Protein AF-A0A935F7W9-F1 (afdb_monomer_lite)

Foldseek 3Di:
DDVLVVLLVVLLVLVVPDPPPDPSVVSLVVVCVVVVPADPVSSVSSVVLNLLLLQCVLQCVPDDPSVSSLLSCQLLALDDDPNCCVPPVVCRVVSNPQSVVSCVVVVGPDQLLSSPVVLVVDDPPDDSNVVSSCSSYDPPPPDVVNPPPPPVDDDDDDDDD

Sequence (161 aa):
MSRYYSYLNTAENILQQYRGAEPFAAFIKKFFAGEKKYGSGDRKTISHLCYCYFRTVALFPESELQEQLVRGLFLCSDQPSPIISLVHPEWMEMIQKTPAEKLNFLSVTKSISAIFPFTSECSPDIDPEAFAVSHLSQPDLLSASDLVLKTSSGRSWKKRE

pLDDT: mean 86.71, std 17.64, range [31.53, 98.31]

Radius of gyration: 19.12 Å; chains: 1; bounding box: 44×45×52 Å

Secondary structure (DSSP, 8-state):
--HHHHHHHHHHHHHHH--SSS-HHHHHHHHHHH-TT--HHHHHHHHHHHHHHHHHGGG-TTS-HHHHHHHHHHHH-SS--HHHHHH-GGGGGGTTS-HHHHHHHTT--S-GGGGSTTGGGS-TTS-HHHHHHHTTSPP----TTT-----SS----PPP-

Structure (mmCIF, N/CA/C/O backbone):
data_AF-A0A935F7W9-F1
#
_entry.id   AF-A0A935F7W9-F1
#
loop_
_atom_site.group_PDB
_atom_site.id
_atom_site.type_symbol
_atom_site.label_atom_id
_atom_site.label_alt_id
_atom_site.label_comp_id
_atom_site.label_asym_id
_atom_site.label_entity_id
_atom_site.label_seq_id
_atom_site.pdbx_PDB_ins_code
_atom_site.Cartn_x
_atom_site.Cartn_y
_atom_site.Cartn_z
_atom_site.occupancy
_atom_site.B_iso_or_equiv
_atom_site.auth_seq_id
_atom_site.auth_comp_id
_atom_site.auth_asym_id
_atom_site.auth_atom_id
_atom_site.pdbx_PDB_model_num
ATOM 1 N N . MET A 1 1 ? 0.925 5.043 23.425 1.00 60.03 1 MET A N 1
ATOM 2 C CA . MET A 1 1 ? 1.289 4.528 22.085 1.00 60.03 1 MET A CA 1
ATOM 3 C C . MET A 1 1 ? 0.808 5.547 21.053 1.00 60.03 1 MET A C 1
ATOM 5 O O . MET A 1 1 ? -0.318 6.010 21.190 1.00 60.03 1 MET A O 1
ATOM 9 N N . SER A 1 2 ? 1.654 5.989 20.114 1.00 85.81 2 SER A N 1
ATOM 10 C CA . SER A 1 2 ? 1.267 7.008 19.115 1.00 85.81 2 SER A CA 1
ATOM 11 C C . SER A 1 2 ? 0.084 6.528 18.264 1.00 85.81 2 SER A C 1
ATOM 13 O O . SER A 1 2 ? 0.001 5.339 17.951 1.00 85.81 2 SER A O 1
ATOM 15 N N . ARG A 1 3 ? -0.815 7.434 17.847 1.00 92.12 3 ARG A N 1
ATOM 16 C CA . ARG A 1 3 ? -1.971 7.089 16.992 1.00 92.12 3 ARG A CA 1
ATOM 17 C C . ARG A 1 3 ? -1.561 6.377 15.697 1.00 92.12 3 ARG A C 1
ATOM 19 O O . ARG A 1 3 ? -2.292 5.529 15.206 1.00 92.12 3 ARG A O 1
ATOM 26 N N . TYR A 1 4 ? -0.372 6.682 15.182 1.00 94.81 4 TYR A N 1
ATOM 27 C CA . TYR A 1 4 ? 0.153 6.105 13.946 1.00 94.81 4 TYR A CA 1
ATOM 28 C C . TYR A 1 4 ? 0.527 4.624 14.095 1.00 94.81 4 TYR A C 1
ATOM 30 O O . TYR A 1 4 ? 0.217 3.839 13.204 1.00 94.81 4 TYR A O 1
ATOM 38 N N . TYR A 1 5 ? 1.068 4.214 15.250 1.00 95.56 5 TYR A N 1
ATOM 39 C CA . TYR A 1 5 ? 1.244 2.790 15.566 1.00 95.56 5 TYR A CA 1
ATOM 40 C C . TYR A 1 5 ? -0.105 2.067 15.658 1.00 95.56 5 TYR A C 1
ATOM 42 O O . TYR A 1 5 ? -0.238 0.946 15.186 1.00 95.56 5 TYR A O 1
ATOM 50 N N . SER A 1 6 ? -1.142 2.728 16.188 1.00 95.94 6 SER A N 1
ATOM 51 C CA . SER A 1 6 ? -2.500 2.163 16.202 1.00 95.94 6 SER A CA 1
ATOM 52 C C . SER A 1 6 ? -3.051 1.930 14.788 1.00 95.94 6 SER A C 1
ATOM 54 O O . SER A 1 6 ? -3.715 0.921 14.544 1.00 95.94 6 SER A O 1
ATOM 56 N N . TYR A 1 7 ? -2.748 2.816 13.831 1.00 97.00 7 TYR A N 1
ATOM 57 C CA . TYR A 1 7 ? -3.134 2.617 12.430 1.00 97.00 7 TYR A CA 1
ATOM 58 C C . TYR A 1 7 ? -2.402 1.440 11.784 1.00 97.00 7 TYR A C 1
ATOM 60 O O . TYR A 1 7 ? -3.060 0.657 11.103 1.00 97.00 7 TYR A O 1
ATOM 68 N N . LEU A 1 8 ? -1.094 1.282 12.025 1.00 97.38 8 LEU A N 1
ATOM 69 C CA . LEU A 1 8 ? -0.324 0.128 11.542 1.00 97.38 8 LEU A CA 1
ATOM 70 C C . LEU A 1 8 ? -0.867 -1.183 12.114 1.00 97.38 8 LEU A C 1
ATOM 72 O O . LEU A 1 8 ? -1.234 -2.066 11.346 1.00 97.38 8 LEU A O 1
ATOM 76 N N . ASN A 1 9 ? -1.048 -1.256 13.436 1.00 97.19 9 ASN A N 1
ATOM 77 C CA . ASN A 1 9 ? -1.618 -2.430 14.102 1.00 97.19 9 ASN A CA 1
ATOM 78 C C . ASN A 1 9 ? -3.029 -2.751 13.581 1.00 97.19 9 ASN A C 1
ATOM 80 O O . ASN A 1 9 ? -3.398 -3.910 13.413 1.00 97.19 9 ASN A O 1
ATOM 84 N N . THR A 1 10 ? -3.842 -1.721 13.315 1.00 97.75 10 THR A N 1
ATOM 85 C CA . THR A 1 10 ? -5.184 -1.921 12.752 1.00 97.75 10 THR A CA 1
ATOM 86 C C . THR A 1 10 ? -5.111 -2.436 11.314 1.00 97.75 10 THR A C 1
ATOM 88 O O . THR A 1 10 ? -5.851 -3.355 10.975 1.00 97.75 10 THR A O 1
ATOM 91 N N . ALA A 1 11 ? -4.245 -1.869 10.471 1.00 98.31 11 ALA A N 1
ATOM 92 C CA . ALA A 1 11 ? -4.064 -2.317 9.092 1.00 98.31 11 ALA A CA 1
ATOM 93 C C . ALA A 1 11 ? -3.568 -3.769 9.039 1.00 98.31 11 ALA A C 1
ATOM 95 O O . ALA A 1 11 ? -4.130 -4.582 8.310 1.00 98.31 11 ALA A O 1
ATOM 96 N N . GLU A 1 12 ? -2.590 -4.113 9.874 1.00 98.25 12 GLU A N 1
ATOM 97 C CA . GLU A 1 12 ? -2.092 -5.478 10.030 1.00 98.25 12 GLU A CA 1
ATOM 98 C C . GLU A 1 12 ? -3.219 -6.448 10.415 1.00 98.25 12 GLU A C 1
ATOM 100 O O . GLU A 1 12 ? -3.434 -7.453 9.739 1.00 98.25 12 GLU A O 1
ATOM 105 N N . ASN A 1 13 ? -4.005 -6.107 11.441 1.00 97.94 13 ASN A N 1
ATOM 106 C CA . ASN A 1 13 ? -5.139 -6.914 11.891 1.00 97.94 13 ASN A CA 1
ATOM 107 C C . ASN A 1 13 ? -6.201 -7.102 10.788 1.00 97.94 13 ASN A C 1
ATOM 109 O O . ASN A 1 13 ? -6.716 -8.202 10.595 1.00 97.94 13 ASN A O 1
ATOM 113 N N . ILE A 1 14 ? -6.515 -6.046 10.027 1.00 98.12 14 ILE A N 1
ATOM 114 C CA . ILE A 1 14 ? -7.435 -6.118 8.878 1.00 98.12 14 ILE A CA 1
ATOM 115 C C . ILE A 1 14 ? -6.908 -7.106 7.831 1.00 98.12 14 ILE A C 1
ATOM 117 O O . ILE A 1 14 ? -7.668 -7.949 7.352 1.00 98.12 14 ILE A O 1
ATOM 121 N N . LEU A 1 15 ? -5.621 -7.022 7.483 1.00 98.00 15 LEU A N 1
ATOM 122 C CA . LEU A 1 15 ? -4.997 -7.899 6.490 1.00 98.00 15 LEU A CA 1
ATOM 123 C C . LEU A 1 15 ? -4.939 -9.358 6.964 1.00 98.00 15 LEU A C 1
ATOM 125 O O . LEU A 1 15 ? -5.245 -10.257 6.185 1.00 98.00 15 LEU A O 1
ATOM 129 N N . GLN A 1 16 ? -4.647 -9.604 8.244 1.00 97.12 16 GLN A N 1
ATOM 130 C CA . GLN A 1 16 ? -4.647 -10.950 8.832 1.00 97.12 16 GLN A CA 1
ATOM 131 C C . GLN A 1 16 ? -6.040 -11.598 8.853 1.00 97.12 16 GLN A C 1
ATOM 133 O O . GLN A 1 16 ? -6.147 -12.826 8.774 1.00 97.12 16 GLN A O 1
ATOM 138 N N . GLN A 1 17 ? -7.109 -10.802 8.955 1.00 97.19 17 GLN A N 1
ATOM 139 C CA . GLN A 1 17 ? -8.496 -11.279 8.915 1.00 97.19 17 GLN A CA 1
ATOM 140 C C . GLN A 1 17 ? -9.042 -11.445 7.492 1.00 97.19 17 GLN A C 1
ATOM 142 O O . GLN A 1 17 ? -9.981 -12.215 7.281 1.00 97.19 17 GLN A O 1
ATOM 147 N N . TYR A 1 18 ? -8.485 -10.738 6.509 1.00 97.69 18 TYR A N 1
ATOM 148 C CA . TYR A 1 18 ? -8.962 -10.797 5.134 1.00 97.69 18 TYR A CA 1
ATOM 149 C C . TYR A 1 18 ? -8.626 -12.150 4.487 1.00 97.69 18 TYR A C 1
ATOM 151 O O . TYR A 1 18 ? -7.472 -12.563 4.406 1.00 97.69 18 TYR A O 1
ATOM 159 N N . ARG A 1 19 ? -9.659 -12.860 4.015 1.00 95.25 19 ARG A N 1
ATOM 160 C CA . ARG A 1 19 ? -9.541 -14.194 3.387 1.00 95.25 19 ARG A CA 1
ATOM 161 C C . ARG A 1 19 ? -9.787 -14.200 1.877 1.00 95.25 19 ARG A C 1
ATOM 163 O O . ARG A 1 19 ? -9.781 -15.264 1.274 1.00 95.25 19 ARG A O 1
ATOM 170 N N . GLY A 1 20 ? -10.052 -13.042 1.268 1.00 94.00 20 GLY A N 1
ATOM 171 C CA . GLY A 1 20 ? -10.310 -12.945 -0.175 1.00 94.00 20 GLY A CA 1
ATOM 172 C C . GLY A 1 20 ? -11.669 -13.480 -0.648 1.00 94.00 20 GLY A C 1
ATOM 173 O O . GLY A 1 20 ? -11.873 -13.609 -1.848 1.00 94.00 20 GLY A O 1
ATOM 174 N N . ALA A 1 21 ? -12.609 -13.775 0.259 1.00 95.50 21 ALA A N 1
ATOM 175 C CA . ALA A 1 21 ? -13.947 -14.271 -0.096 1.00 95.50 21 ALA A CA 1
ATOM 176 C C . ALA A 1 21 ? -14.851 -13.206 -0.753 1.00 95.50 21 ALA A C 1
ATOM 178 O O . ALA A 1 21 ? -15.834 -13.533 -1.412 1.00 95.50 21 ALA A O 1
ATOM 179 N N . GLU A 1 22 ? -14.533 -11.928 -0.561 1.00 96.81 22 GLU A N 1
ATOM 180 C CA . GLU A 1 22 ? -15.207 -10.793 -1.187 1.00 96.81 22 GLU A CA 1
ATOM 181 C C . GLU A 1 22 ? -14.176 -9.717 -1.555 1.00 96.81 22 GLU A C 1
ATOM 183 O O . GLU A 1 22 ? -13.075 -9.737 -1.001 1.00 96.81 22 GLU A O 1
ATOM 188 N N . PRO A 1 23 ? -14.501 -8.748 -2.433 1.00 97.25 23 PRO A N 1
ATOM 189 C CA . PRO A 1 23 ? -13.595 -7.644 -2.732 1.00 97.25 23 PRO A CA 1
ATOM 190 C C . PRO A 1 23 ? -13.189 -6.878 -1.468 1.00 97.25 23 PRO A C 1
ATOM 192 O O . PRO A 1 23 ? -14.040 -6.517 -0.650 1.00 97.25 23 PRO A O 1
ATOM 195 N N . PHE A 1 24 ? -11.900 -6.548 -1.342 1.00 97.69 24 PHE A N 1
ATOM 196 C CA . PHE A 1 24 ? -11.355 -5.881 -0.154 1.00 97.69 24 PHE A CA 1
ATOM 197 C C . PHE A 1 24 ? -12.109 -4.596 0.228 1.00 97.69 24 PHE A C 1
ATOM 199 O O . PHE A 1 24 ? -12.350 -4.341 1.405 1.00 97.69 24 PHE A O 1
ATOM 206 N N . ALA A 1 25 ? -12.556 -3.815 -0.761 1.00 96.94 25 ALA A N 1
ATOM 207 C CA . ALA A 1 25 ? -13.345 -2.604 -0.537 1.00 96.94 25 ALA A CA 1
ATOM 208 C C . ALA A 1 25 ? -14.670 -2.871 0.207 1.00 96.94 25 ALA A C 1
ATOM 210 O O . ALA A 1 25 ? -15.080 -2.072 1.053 1.00 96.94 25 ALA A O 1
ATOM 211 N N . ALA A 1 26 ? -15.337 -3.993 -0.084 1.00 97.25 26 ALA A N 1
ATOM 212 C CA . ALA A 1 26 ? -16.557 -4.403 0.608 1.00 97.25 26 ALA A CA 1
ATOM 213 C C . ALA A 1 26 ? -16.241 -4.912 2.022 1.00 97.25 26 ALA A C 1
ATOM 215 O O . ALA A 1 26 ? -16.884 -4.487 2.986 1.00 97.25 26 ALA A O 1
ATOM 216 N N . PHE A 1 27 ? -15.199 -5.737 2.148 1.00 98.31 27 PHE A N 1
ATOM 217 C CA . PHE A 1 27 ? -14.722 -6.266 3.425 1.00 98.31 27 PHE A CA 1
ATOM 218 C C . PHE A 1 27 ? -14.353 -5.153 4.417 1.00 98.31 27 PHE A C 1
ATOM 220 O O . PHE A 1 27 ? -14.898 -5.090 5.520 1.00 98.31 27 PHE A O 1
ATOM 227 N N . ILE A 1 28 ? -13.479 -4.221 4.022 1.00 97.62 28 ILE A N 1
ATOM 228 C CA . ILE A 1 28 ? -12.988 -3.169 4.922 1.00 97.62 28 ILE A CA 1
ATOM 229 C C . ILE A 1 28 ? -14.111 -2.204 5.340 1.00 97.62 28 ILE A C 1
ATOM 231 O O . ILE A 1 28 ? -14.133 -1.703 6.465 1.00 97.62 28 ILE A O 1
ATOM 235 N N . LYS A 1 29 ? -15.109 -1.990 4.470 1.00 96.62 29 LYS A N 1
ATOM 236 C CA . LYS A 1 29 ? -16.312 -1.220 4.809 1.00 96.62 29 LYS A CA 1
ATOM 237 C C . LYS A 1 29 ? -17.118 -1.905 5.915 1.00 96.62 29 LYS A C 1
ATOM 239 O O . LYS A 1 29 ? -17.564 -1.220 6.836 1.00 96.62 29 LYS A O 1
ATOM 244 N N . LYS A 1 30 ? -17.291 -3.231 5.848 1.00 96.94 30 LYS A N 1
ATOM 245 C CA . LYS A 1 30 ? -17.952 -4.013 6.907 1.00 96.94 30 LYS A CA 1
ATOM 246 C C . LYS A 1 30 ? -17.149 -3.981 8.207 1.00 96.94 30 LYS A C 1
ATOM 248 O O . LYS A 1 30 ? -17.739 -3.745 9.258 1.00 96.94 30 LYS A O 1
ATOM 253 N N . PHE A 1 31 ? -15.823 -4.120 8.127 1.00 97.31 31 PHE A N 1
ATOM 254 C CA . PHE A 1 31 ? -14.928 -4.007 9.284 1.00 97.31 31 PHE A CA 1
ATOM 255 C C . PHE A 1 31 ? -15.140 -2.679 10.032 1.00 97.31 31 PHE A C 1
ATOM 257 O O . PHE A 1 31 ? -15.439 -2.670 11.226 1.00 97.31 31 PHE A O 1
ATOM 264 N N . PHE A 1 32 ? -15.098 -1.545 9.324 1.00 97.31 32 PHE A N 1
ATOM 265 C CA . PHE A 1 32 ? -15.312 -0.233 9.946 1.00 97.31 32 PHE A CA 1
ATOM 266 C C .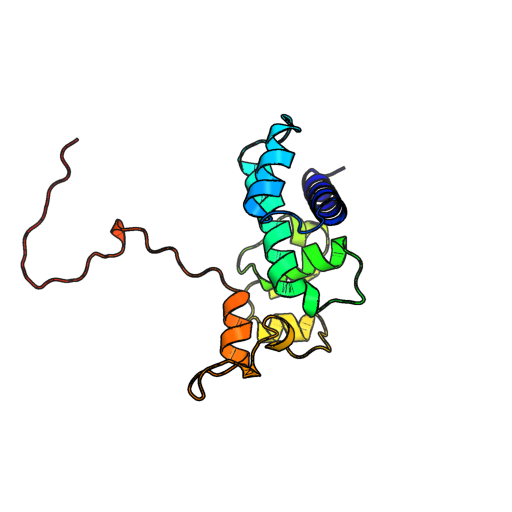 PHE A 1 32 ? -16.750 0.018 10.416 1.00 97.31 32 PHE A C 1
ATOM 268 O O . PHE A 1 32 ? -16.957 0.842 11.303 1.00 97.31 32 PHE A O 1
ATOM 275 N N . ALA A 1 33 ? -17.749 -0.650 9.836 1.00 96.12 33 ALA A N 1
ATOM 276 C CA . ALA A 1 33 ? -19.125 -0.565 10.322 1.00 96.12 33 ALA A CA 1
ATOM 277 C C . ALA A 1 33 ? -19.298 -1.264 11.685 1.00 96.12 33 ALA A C 1
ATOM 279 O O . ALA A 1 33 ? -20.085 -0.794 12.510 1.00 96.12 33 ALA A O 1
ATOM 280 N N . GLY A 1 34 ? -18.549 -2.347 11.926 1.00 94.38 34 GLY A N 1
ATOM 281 C CA . GLY A 1 34 ? -18.485 -3.023 13.226 1.00 94.38 34 GLY A CA 1
ATOM 282 C C . GLY A 1 34 ? -17.717 -2.221 14.283 1.00 94.38 34 GLY A C 1
ATOM 283 O O . GLY A 1 34 ? -18.121 -2.172 15.441 1.00 94.38 34 GLY A O 1
ATOM 284 N N . GLU A 1 35 ? -16.657 -1.522 13.877 1.00 93.06 35 GLU A N 1
ATOM 285 C CA . GLU A 1 35 ? -15.767 -0.770 14.768 1.00 93.06 35 GLU A CA 1
ATOM 286 C C . GLU A 1 35 ? -16.022 0.747 14.718 1.00 93.06 35 GLU A C 1
ATOM 288 O O . GLU A 1 35 ? -15.332 1.508 14.033 1.00 93.06 35 GLU A O 1
ATOM 293 N N . LYS A 1 36 ? -16.993 1.227 15.505 1.00 91.38 36 LYS A N 1
ATOM 294 C CA . LYS A 1 36 ? -17.444 2.639 15.495 1.00 91.38 36 LYS A CA 1
ATOM 295 C C . LYS A 1 36 ? -16.426 3.669 16.016 1.00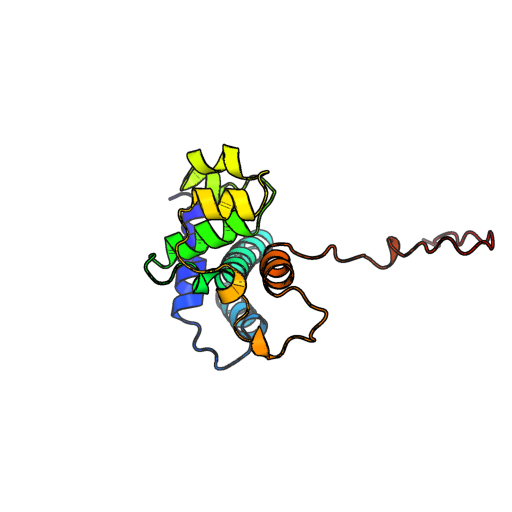 91.38 36 LYS A C 1
ATOM 297 O O . LYS A 1 36 ? -16.717 4.861 16.003 1.00 91.38 36 LYS A O 1
ATOM 302 N N . LYS A 1 37 ? -15.248 3.235 16.473 1.00 93.94 37 LYS A N 1
ATOM 303 C CA . LYS A 1 37 ? -14.196 4.105 17.031 1.00 93.94 37 LYS A CA 1
ATOM 304 C C . LYS A 1 37 ? -13.392 4.876 15.979 1.00 93.94 37 LYS A C 1
ATOM 306 O O . LYS A 1 37 ? -12.719 5.837 16.331 1.00 93.94 37 LYS A O 1
ATOM 311 N N . TYR A 1 38 ? -13.440 4.461 14.711 1.00 95.12 38 TYR A N 1
ATOM 312 C CA . TYR A 1 38 ? -12.618 5.046 13.650 1.00 95.12 38 TYR A CA 1
ATOM 313 C C . TYR A 1 38 ? -13.323 6.215 12.947 1.00 95.12 38 TYR A C 1
ATOM 315 O O . TYR A 1 38 ? -14.372 6.051 12.313 1.00 95.12 38 TYR A O 1
ATOM 323 N N . GLY A 1 39 ? -12.706 7.397 12.994 1.00 95.19 39 GLY A N 1
ATOM 324 C CA . GLY A 1 39 ? -13.150 8.584 12.265 1.00 95.19 39 GLY A CA 1
ATOM 325 C C . GLY A 1 39 ? -12.971 8.460 10.745 1.00 95.19 39 GLY A C 1
ATOM 326 O O . GLY A 1 39 ? -12.420 7.492 10.223 1.00 95.19 39 GLY A O 1
ATOM 327 N N . SER A 1 40 ? -13.443 9.445 9.975 1.00 95.00 40 SER A N 1
ATOM 328 C CA . SER A 1 40 ? -13.228 9.481 8.513 1.00 95.00 40 SER A CA 1
ATOM 329 C C . SER A 1 40 ? -11.738 9.502 8.137 1.00 95.00 40 SER A C 1
ATOM 331 O O . SER A 1 40 ? -11.324 8.748 7.258 1.00 95.00 40 SER A O 1
ATOM 333 N N . GLY A 1 41 ? -10.933 10.312 8.832 1.00 95.38 41 GLY A N 1
ATOM 334 C CA . GLY A 1 41 ? -9.484 10.406 8.619 1.00 95.38 41 GLY A CA 1
ATOM 335 C C . GLY A 1 41 ? -8.736 9.113 8.951 1.00 95.38 41 GLY A C 1
ATOM 336 O O . GLY A 1 41 ? -7.882 8.683 8.173 1.00 95.38 41 GLY A O 1
ATOM 337 N N . ASP A 1 42 ? -9.112 8.450 10.050 1.00 96.19 42 ASP A N 1
ATOM 338 C CA . ASP A 1 42 ? -8.531 7.162 10.449 1.00 96.19 42 ASP A CA 1
ATOM 339 C C . ASP A 1 42 ? -8.803 6.109 9.378 1.00 96.19 42 ASP A C 1
ATOM 341 O O . ASP A 1 42 ? -7.883 5.472 8.872 1.00 96.19 42 ASP A O 1
ATOM 345 N N . ARG A 1 43 ? -10.072 5.990 8.963 1.00 96.94 43 ARG A N 1
ATOM 346 C CA . ARG A 1 43 ? -10.499 5.042 7.928 1.00 96.94 43 ARG A CA 1
ATOM 347 C C . ARG A 1 43 ? -9.765 5.273 6.615 1.00 96.94 43 ARG A C 1
ATOM 349 O O . ARG A 1 43 ? -9.328 4.303 6.000 1.00 96.94 43 ARG A O 1
ATOM 356 N N . LYS A 1 44 ? -9.586 6.535 6.204 1.00 95.56 44 LYS A N 1
ATOM 357 C CA . LYS A 1 44 ? -8.824 6.885 4.996 1.00 95.56 44 LYS A CA 1
ATOM 358 C C . LYS A 1 44 ? -7.366 6.435 5.113 1.00 95.56 44 LYS A C 1
ATOM 360 O O . LYS A 1 44 ? -6.874 5.770 4.209 1.00 95.56 44 LYS A O 1
ATOM 365 N N . THR A 1 45 ? -6.711 6.746 6.229 1.00 96.12 45 THR A N 1
ATOM 366 C CA . THR A 1 45 ? -5.298 6.400 6.469 1.00 96.12 45 THR A CA 1
ATOM 367 C C . THR A 1 45 ? -5.083 4.887 6.516 1.00 96.12 45 THR A C 1
ATOM 369 O O . THR A 1 45 ? -4.217 4.365 5.821 1.00 96.12 45 THR A O 1
ATOM 372 N N . ILE A 1 46 ? -5.910 4.170 7.280 1.00 97.88 46 ILE A N 1
ATOM 373 C CA . ILE A 1 46 ? -5.829 2.710 7.426 1.00 97.88 46 ILE A CA 1
ATOM 374 C C . ILE A 1 46 ? -6.111 2.012 6.090 1.00 97.88 46 ILE A C 1
ATOM 376 O O . ILE A 1 46 ? -5.389 1.094 5.707 1.00 97.88 46 ILE A O 1
ATOM 380 N N . SER A 1 47 ? -7.128 2.464 5.347 1.00 97.31 47 SER A N 1
ATOM 381 C CA . SER A 1 47 ? -7.417 1.911 4.017 1.00 97.31 47 SER A CA 1
ATOM 382 C C . SER A 1 47 ? -6.252 2.144 3.061 1.00 97.31 47 SER A C 1
ATOM 384 O O . SER A 1 47 ? -5.873 1.235 2.329 1.00 97.31 47 SER A O 1
ATOM 386 N N . HIS A 1 48 ? -5.672 3.348 3.075 1.00 96.19 48 HIS A N 1
ATOM 387 C CA . HIS A 1 48 ? -4.535 3.694 2.228 1.00 96.19 48 HIS A CA 1
ATOM 388 C C . HIS A 1 48 ? -3.333 2.779 2.494 1.00 96.19 48 HIS A C 1
ATOM 390 O O . HIS A 1 48 ? -2.821 2.199 1.543 1.00 96.19 48 HIS A O 1
ATOM 396 N N . LEU A 1 49 ? -2.978 2.543 3.765 1.00 97.50 49 LEU A N 1
ATOM 397 C CA . LEU A 1 49 ? -1.952 1.564 4.152 1.00 97.50 49 LEU A CA 1
ATOM 398 C C . LEU A 1 49 ? -2.200 0.185 3.522 1.00 97.50 49 LEU A C 1
ATOM 400 O O . LEU A 1 49 ? -1.315 -0.370 2.874 1.00 97.50 49 LEU A O 1
ATOM 404 N N . CYS A 1 50 ? -3.421 -0.343 3.654 1.00 98.06 50 CYS A N 1
ATOM 405 C CA . CYS A 1 50 ? -3.771 -1.656 3.105 1.00 98.06 50 CYS A CA 1
ATOM 406 C C . CYS A 1 50 ? -3.655 -1.692 1.572 1.00 98.06 50 CYS A C 1
ATOM 408 O O . CYS A 1 50 ? -3.161 -2.659 0.999 1.00 98.06 50 CYS A O 1
ATOM 410 N N . TYR A 1 51 ? -4.081 -0.632 0.883 1.00 96.50 51 TYR A N 1
ATOM 411 C CA . TYR A 1 51 ? -3.978 -0.560 -0.575 1.00 96.50 51 TYR A CA 1
ATOM 412 C C . TYR A 1 51 ? -2.540 -0.371 -1.073 1.00 96.50 51 TYR A C 1
ATOM 414 O O . TYR A 1 51 ? -2.210 -0.854 -2.155 1.00 96.50 51 TYR A O 1
ATOM 422 N N . CYS A 1 52 ? -1.683 0.326 -0.328 1.00 96.19 52 CYS A N 1
ATOM 423 C CA . CYS A 1 52 ? -0.252 0.402 -0.624 1.00 96.19 52 CYS A CA 1
ATOM 424 C C . CYS A 1 52 ? 0.424 -0.961 -0.441 1.00 96.19 52 CYS A C 1
ATOM 426 O O . CYS A 1 52 ? 1.230 -1.369 -1.277 1.00 96.19 52 CYS A O 1
ATOM 428 N N . TYR A 1 53 ? 0.030 -1.700 0.598 1.00 97.12 53 TYR A N 1
ATOM 429 C CA . TYR A 1 53 ? 0.460 -3.078 0.809 1.00 97.12 53 TYR A CA 1
ATOM 430 C C . TYR A 1 53 ? 0.107 -3.977 -0.382 1.00 97.12 53 TYR A C 1
ATOM 432 O O . TYR A 1 53 ? 0.999 -4.586 -0.963 1.00 97.12 53 TYR A O 1
ATOM 440 N N . PHE A 1 54 ? -1.155 -4.002 -0.827 1.00 95.44 54 PHE A N 1
ATOM 441 C CA . PHE A 1 54 ? -1.555 -4.873 -1.943 1.00 95.44 54 PHE A CA 1
ATOM 442 C C . PHE A 1 54 ? -0.799 -4.594 -3.247 1.00 95.44 54 PHE A C 1
ATOM 444 O O . PHE A 1 54 ? -0.578 -5.516 -4.024 1.00 95.44 54 PHE A O 1
ATOM 451 N N . ARG A 1 55 ? -0.377 -3.346 -3.481 1.00 94.06 55 ARG A N 1
ATOM 452 C CA . ARG A 1 55 ? 0.421 -2.974 -4.660 1.00 94.06 55 ARG A CA 1
ATOM 453 C C . ARG A 1 55 ? 1.854 -3.488 -4.620 1.00 94.06 55 ARG A C 1
ATOM 455 O O . ARG A 1 55 ? 2.473 -3.612 -5.664 1.00 94.06 55 ARG A O 1
ATOM 462 N N . THR A 1 56 ? 2.410 -3.710 -3.434 1.00 95.69 56 THR A N 1
ATOM 463 C CA . THR A 1 56 ? 3.865 -3.855 -3.263 1.00 95.69 56 THR A CA 1
ATOM 464 C C . THR A 1 56 ? 4.278 -5.120 -2.525 1.00 95.69 56 THR A C 1
ATOM 466 O O . THR A 1 56 ? 5.458 -5.455 -2.537 1.00 95.69 56 THR A O 1
ATOM 469 N N . VAL A 1 57 ? 3.337 -5.863 -1.935 1.00 94.25 57 VAL A N 1
ATOM 470 C CA . VAL A 1 57 ? 3.612 -7.070 -1.137 1.00 94.25 57 VAL A CA 1
ATOM 471 C C . VAL A 1 57 ? 4.482 -8.092 -1.877 1.00 94.25 57 VAL A C 1
ATOM 473 O O . VAL A 1 57 ? 5.364 -8.695 -1.271 1.00 94.25 57 VAL A O 1
ATOM 476 N N . ALA A 1 58 ? 4.311 -8.232 -3.195 1.00 94.88 58 ALA A N 1
ATOM 477 C CA . ALA A 1 58 ? 5.095 -9.154 -4.019 1.00 94.88 58 ALA A CA 1
ATOM 478 C C . ALA A 1 58 ? 6.607 -8.841 -4.038 1.00 94.88 58 ALA A C 1
ATOM 480 O O . ALA A 1 58 ? 7.415 -9.728 -4.318 1.00 94.88 58 ALA A O 1
ATOM 481 N N . LEU A 1 59 ? 7.001 -7.603 -3.722 1.00 94.88 59 LEU A N 1
ATOM 482 C CA . LEU A 1 59 ? 8.400 -7.178 -3.655 1.00 94.88 59 LEU A CA 1
ATOM 483 C C . LEU A 1 59 ? 9.085 -7.542 -2.333 1.00 94.88 59 LEU A C 1
ATOM 485 O O . LEU A 1 59 ? 10.313 -7.575 -2.281 1.00 94.88 59 LEU A O 1
ATOM 489 N N . PHE A 1 60 ? 8.315 -7.818 -1.277 1.00 94.75 60 PHE A N 1
ATOM 490 C CA . PHE A 1 60 ? 8.827 -7.939 0.092 1.00 94.75 60 PHE A CA 1
ATOM 491 C C . PHE A 1 60 ? 8.415 -9.244 0.796 1.00 94.75 60 PHE A C 1
ATOM 493 O O . PHE A 1 60 ? 8.018 -9.187 1.959 1.00 94.75 60 PHE A O 1
ATOM 500 N N . PRO A 1 61 ? 8.499 -10.428 0.155 1.00 91.06 61 PRO A N 1
ATOM 501 C CA . PRO A 1 61 ? 7.960 -11.670 0.723 1.00 91.06 61 PRO A CA 1
ATOM 502 C C . PRO A 1 61 ? 8.602 -12.080 2.058 1.00 91.06 61 PRO A C 1
ATOM 504 O O . PRO A 1 61 ? 7.946 -12.720 2.870 1.00 91.06 61 PRO A O 1
ATOM 507 N N . GLU A 1 62 ? 9.854 -11.682 2.295 1.00 92.19 62 GLU A N 1
ATOM 508 C CA . GLU A 1 62 ? 10.630 -12.041 3.493 1.00 92.19 62 GLU A CA 1
ATOM 509 C C . GLU A 1 62 ? 10.434 -11.066 4.669 1.00 92.19 62 GLU A C 1
ATOM 511 O O . GLU A 1 62 ? 10.940 -11.297 5.764 1.00 92.19 62 GLU A O 1
ATOM 516 N N . SER A 1 63 ? 9.757 -9.936 4.448 1.00 93.88 63 SER A N 1
ATOM 517 C CA . SER A 1 63 ? 9.562 -8.909 5.475 1.00 93.88 63 SER A CA 1
ATOM 518 C C . SER A 1 63 ? 8.329 -9.193 6.330 1.00 93.88 63 SER A C 1
ATOM 520 O O . SER A 1 63 ? 7.330 -9.722 5.847 1.00 93.88 63 SER A O 1
ATOM 522 N N . GLU A 1 64 ? 8.361 -8.774 7.595 1.00 96.12 64 GLU A N 1
ATOM 523 C CA . GLU A 1 64 ? 7.181 -8.820 8.460 1.00 96.12 64 GLU A CA 1
ATOM 524 C C . GLU A 1 64 ? 6.057 -7.919 7.927 1.00 96.12 64 GLU A C 1
ATOM 526 O O . GLU A 1 64 ? 6.299 -6.922 7.246 1.00 96.12 64 GLU A O 1
ATOM 531 N N . LEU A 1 65 ? 4.805 -8.238 8.264 1.00 96.62 65 LEU A N 1
ATOM 532 C CA . LEU A 1 65 ? 3.634 -7.570 7.689 1.00 96.62 65 LEU A CA 1
ATOM 533 C C . LEU A 1 65 ? 3.614 -6.052 7.950 1.00 96.62 65 LEU A C 1
ATOM 535 O O . LEU A 1 65 ? 3.242 -5.277 7.066 1.00 96.62 65 LEU A O 1
ATOM 539 N N . GLN A 1 66 ? 4.051 -5.606 9.132 1.00 96.31 66 GLN A N 1
ATOM 540 C CA . GLN A 1 66 ? 4.175 -4.173 9.428 1.00 96.31 66 GLN A CA 1
ATOM 541 C C . GLN A 1 66 ? 5.242 -3.489 8.570 1.00 96.31 66 GLN A C 1
ATOM 543 O O . GLN A 1 66 ? 5.005 -2.399 8.051 1.00 96.31 66 GLN A O 1
ATOM 548 N N . GLU A 1 67 ? 6.383 -4.142 8.361 1.00 96.94 67 GLU A N 1
ATOM 549 C CA . GLU A 1 67 ? 7.450 -3.634 7.499 1.00 96.94 67 GLU A CA 1
ATOM 550 C C . GLU A 1 67 ? 6.978 -3.548 6.038 1.00 96.94 67 GLU A C 1
ATOM 552 O O . GLU A 1 67 ? 7.189 -2.537 5.366 1.00 96.94 67 GLU A O 1
ATOM 557 N N . GLN A 1 68 ? 6.240 -4.555 5.557 1.00 97.31 68 GLN A N 1
ATOM 558 C CA . GLN A 1 68 ? 5.616 -4.544 4.227 1.00 97.31 68 GLN A CA 1
ATOM 559 C C . GLN A 1 68 ? 4.641 -3.363 4.062 1.00 97.31 68 GLN A C 1
ATOM 561 O O . GLN A 1 68 ? 4.632 -2.710 3.016 1.00 97.31 68 GLN A O 1
ATOM 566 N N . LEU A 1 69 ? 3.843 -3.051 5.091 1.00 97.81 69 LEU A N 1
ATOM 567 C CA . LEU A 1 69 ? 2.933 -1.899 5.097 1.00 97.81 69 LEU A CA 1
ATOM 568 C C . LEU A 1 69 ? 3.689 -0.569 4.961 1.00 97.81 69 LEU A C 1
ATOM 570 O O . LEU A 1 69 ? 3.299 0.280 4.153 1.00 97.81 69 LEU A O 1
ATOM 574 N N . VAL A 1 70 ? 4.761 -0.378 5.735 1.00 97.38 70 VAL A N 1
ATOM 575 C CA . VAL A 1 70 ? 5.533 0.876 5.733 1.00 97.38 70 VAL A CA 1
ATOM 576 C C . VAL A 1 70 ? 6.326 1.035 4.433 1.00 97.38 70 VAL A C 1
ATOM 578 O O . VAL A 1 70 ? 6.304 2.117 3.841 1.00 97.38 70 VAL A O 1
ATOM 581 N N . ARG A 1 71 ? 6.935 -0.041 3.917 1.00 97.12 71 ARG A N 1
ATOM 582 C CA . ARG A 1 71 ? 7.601 -0.051 2.601 1.00 97.12 71 ARG A CA 1
ATOM 583 C C . ARG A 1 71 ? 6.637 0.259 1.466 1.00 97.12 71 ARG A C 1
ATOM 585 O O . ARG A 1 71 ? 6.946 1.084 0.608 1.00 97.12 71 ARG A O 1
ATOM 592 N N . GLY A 1 72 ? 5.450 -0.346 1.489 1.00 96.31 72 GLY A N 1
ATOM 593 C CA . GLY A 1 72 ? 4.410 -0.059 0.509 1.00 96.31 72 GLY A CA 1
ATOM 594 C C . GLY A 1 72 ? 3.980 1.403 0.538 1.00 96.31 72 GLY A C 1
ATOM 595 O O . GLY A 1 72 ? 3.873 2.030 -0.515 1.00 96.31 72 GLY A O 1
ATOM 596 N N . LEU A 1 73 ? 3.781 1.971 1.732 1.00 96.56 73 LEU A N 1
ATOM 597 C CA . LEU A 1 73 ? 3.452 3.389 1.893 1.00 96.56 73 LEU A CA 1
ATOM 598 C C . LEU A 1 73 ? 4.560 4.299 1.347 1.00 96.56 73 LEU A C 1
ATOM 600 O O . LEU A 1 73 ? 4.265 5.270 0.660 1.00 96.56 73 LEU A O 1
ATOM 604 N N . PHE A 1 74 ? 5.824 3.982 1.625 1.00 96.69 74 PHE A N 1
ATOM 605 C CA . PHE A 1 74 ? 6.974 4.748 1.145 1.00 96.69 74 PHE A CA 1
ATOM 606 C C . PHE A 1 74 ? 7.117 4.722 -0.385 1.00 96.69 74 PHE A C 1
ATOM 608 O O . PHE A 1 74 ? 7.354 5.763 -1.006 1.00 96.69 74 PHE A O 1
ATOM 615 N N . LEU A 1 75 ? 6.920 3.555 -1.005 1.00 95.44 75 LEU A N 1
ATOM 616 C CA . LEU A 1 75 ? 6.947 3.423 -2.463 1.00 95.44 75 LEU A CA 1
ATOM 617 C C . LEU A 1 75 ? 5.775 4.139 -3.140 1.00 95.44 75 LEU A C 1
ATOM 619 O O . LEU A 1 75 ? 5.961 4.707 -4.213 1.00 95.44 75 LEU A O 1
ATOM 623 N N . CYS A 1 76 ? 4.596 4.139 -2.512 1.00 93.94 76 CYS A N 1
ATOM 624 C CA . CYS A 1 76 ? 3.379 4.715 -3.089 1.00 93.94 76 CYS A CA 1
ATOM 625 C C . CYS A 1 76 ? 3.138 6.197 -2.746 1.00 93.94 76 CYS A C 1
ATOM 627 O O . CYS A 1 76 ? 2.121 6.752 -3.161 1.00 93.94 76 CYS A O 1
ATOM 629 N N . SER A 1 77 ? 4.008 6.828 -1.949 1.00 90.75 77 SER A N 1
ATOM 630 C CA . SER A 1 77 ? 3.843 8.213 -1.488 1.00 90.75 77 SER A CA 1
ATOM 631 C C . SER A 1 77 ? 5.002 9.087 -1.941 1.00 90.75 77 SER A C 1
ATOM 633 O O . SER A 1 77 ? 6.164 8.777 -1.690 1.00 90.75 77 SER A O 1
ATOM 635 N N . ASP A 1 78 ? 4.687 10.217 -2.556 1.00 88.75 78 ASP A N 1
ATOM 636 C CA . ASP A 1 78 ? 5.598 11.324 -2.863 1.00 88.75 78 ASP A CA 1
ATOM 637 C C . ASP A 1 78 ? 5.563 12.425 -1.784 1.00 88.75 78 ASP A C 1
ATOM 639 O O . ASP A 1 78 ? 6.376 13.350 -1.800 1.00 88.75 78 ASP A O 1
ATOM 643 N N . GLN A 1 79 ? 4.638 12.312 -0.823 1.00 87.94 79 GLN A N 1
ATOM 644 C CA . GLN A 1 79 ? 4.471 13.255 0.277 1.00 87.94 79 GLN A CA 1
ATOM 645 C C . GLN A 1 79 ? 5.009 12.708 1.609 1.00 87.94 79 GLN A C 1
ATOM 647 O O . GLN A 1 79 ? 4.921 11.501 1.874 1.00 87.94 79 GLN A O 1
ATOM 652 N N . PRO A 1 80 ? 5.519 13.593 2.489 1.00 88.69 80 PRO A N 1
ATOM 653 C CA . PRO A 1 80 ? 5.862 13.263 3.868 1.00 88.69 80 PRO A CA 1
ATOM 654 C C . PRO A 1 80 ? 4.709 12.571 4.603 1.00 88.69 80 PRO A C 1
ATOM 656 O O . PRO A 1 80 ? 3.603 13.105 4.696 1.00 88.69 80 PRO A O 1
ATOM 659 N N . SER A 1 81 ? 4.976 11.399 5.182 1.00 92.06 81 SER A N 1
ATOM 660 C CA . SER A 1 81 ? 4.003 10.672 5.998 1.00 92.06 81 SER A CA 1
ATOM 661 C C . SER A 1 81 ? 4.438 10.651 7.462 1.00 92.06 81 SER A C 1
ATOM 663 O O . SER A 1 81 ? 5.556 10.221 7.756 1.00 92.06 81 SER A O 1
ATOM 665 N N . PRO A 1 82 ? 3.555 11.012 8.413 1.00 94.19 82 PRO A N 1
ATOM 666 C CA . PRO A 1 82 ? 3.852 10.874 9.835 1.00 94.19 82 PRO A CA 1
ATOM 667 C C . PRO A 1 82 ? 4.143 9.434 10.274 1.00 94.19 82 PRO A C 1
ATOM 669 O O . PRO A 1 82 ? 4.798 9.234 11.289 1.00 94.19 82 PRO A O 1
ATOM 672 N N . ILE A 1 83 ? 3.644 8.435 9.535 1.00 95.69 83 ILE A N 1
ATOM 673 C CA . ILE A 1 83 ? 3.924 7.019 9.804 1.00 95.69 83 ILE A CA 1
ATOM 674 C C . ILE A 1 83 ? 5.374 6.703 9.430 1.00 95.69 83 ILE A C 1
ATOM 676 O O . ILE A 1 83 ? 6.089 6.123 10.238 1.00 95.69 83 ILE A O 1
ATOM 680 N N . ILE A 1 84 ? 5.828 7.146 8.251 1.00 95.62 84 ILE A N 1
ATOM 681 C CA . ILE A 1 84 ? 7.215 6.946 7.803 1.00 95.62 84 ILE A CA 1
ATOM 682 C C . ILE A 1 84 ? 8.169 7.666 8.753 1.00 95.62 84 ILE A C 1
ATOM 684 O O . ILE A 1 84 ? 9.063 7.036 9.295 1.00 95.62 84 ILE A O 1
ATOM 688 N N . SER A 1 85 ? 7.911 8.941 9.064 1.00 95.06 85 SER A N 1
ATOM 689 C CA . SER A 1 85 ? 8.744 9.712 9.999 1.00 95.06 85 SER A CA 1
ATOM 690 C C . SER A 1 85 ? 8.842 9.089 11.396 1.00 95.06 85 SER A C 1
ATOM 692 O O . SER A 1 85 ? 9.788 9.391 12.120 1.00 95.06 85 SER A O 1
ATOM 694 N N . LEU A 1 86 ? 7.848 8.297 11.805 1.00 94.88 86 LEU A N 1
ATOM 695 C CA . LEU A 1 86 ? 7.818 7.657 13.115 1.00 94.88 86 LEU A CA 1
ATOM 696 C C . LEU A 1 86 ? 8.590 6.335 13.141 1.00 94.88 86 LEU A C 1
ATOM 698 O O . LEU A 1 86 ? 9.206 6.036 14.160 1.00 94.88 86 LEU A O 1
ATOM 702 N N . VAL A 1 87 ? 8.501 5.541 12.070 1.00 95.62 87 VAL A N 1
ATOM 703 C CA . VAL A 1 87 ? 9.092 4.193 12.000 1.00 95.62 87 VAL A CA 1
ATOM 704 C C . VAL A 1 87 ? 10.493 4.231 11.386 1.00 95.62 87 VAL A C 1
ATOM 706 O O . VAL A 1 87 ? 11.410 3.634 11.935 1.00 95.62 87 VAL A O 1
ATOM 709 N N . HIS A 1 88 ? 10.658 4.987 10.300 1.00 95.69 88 HIS A N 1
ATOM 710 C CA . HIS A 1 88 ? 11.893 5.144 9.532 1.00 95.69 88 HIS A CA 1
ATOM 711 C C . HIS A 1 88 ? 12.148 6.624 9.204 1.00 95.69 88 HIS A C 1
ATOM 713 O O . HIS A 1 88 ? 11.943 7.064 8.064 1.00 95.69 88 HIS A O 1
ATOM 719 N N . PRO A 1 89 ? 12.546 7.445 10.194 1.00 95.00 89 PRO A N 1
ATOM 720 C CA . PRO A 1 89 ? 12.833 8.862 9.970 1.00 95.00 89 PRO A CA 1
ATOM 721 C C . PRO A 1 89 ? 13.891 9.095 8.880 1.00 95.00 89 PRO A C 1
ATOM 723 O O . PRO A 1 89 ? 13.826 10.095 8.169 1.00 95.00 89 PRO A O 1
ATOM 726 N N . GLU A 1 90 ? 14.817 8.158 8.695 1.00 94.62 90 GLU A N 1
ATOM 727 C CA . GLU A 1 90 ? 15.865 8.196 7.676 1.00 94.62 90 GLU A CA 1
ATOM 728 C C . GLU A 1 90 ? 15.331 8.063 6.240 1.00 94.62 90 GLU A C 1
ATOM 730 O O . GLU A 1 90 ? 15.991 8.486 5.295 1.00 94.62 90 GLU A O 1
ATOM 735 N N . TRP A 1 91 ? 14.108 7.555 6.044 1.00 95.75 91 TRP A N 1
ATOM 736 C CA . TRP A 1 91 ? 13.508 7.441 4.705 1.00 95.75 91 TRP A CA 1
ATOM 737 C C . TRP A 1 91 ? 12.947 8.771 4.204 1.00 95.75 91 TRP A C 1
ATOM 739 O O . TRP A 1 91 ? 12.669 8.914 3.012 1.00 95.75 91 TRP A O 1
ATOM 749 N N . MET A 1 92 ? 12.785 9.760 5.088 1.00 93.75 92 MET A N 1
ATOM 750 C CA . MET A 1 92 ? 12.175 11.051 4.760 1.00 93.75 92 MET A CA 1
ATOM 751 C C . MET A 1 92 ? 12.939 11.802 3.662 1.00 93.75 92 MET A C 1
ATOM 753 O O . MET A 1 92 ? 12.315 12.453 2.825 1.00 93.75 92 MET A O 1
ATOM 757 N N . GLU A 1 93 ? 14.264 11.654 3.606 1.00 93.12 93 GLU A N 1
ATOM 758 C CA . GLU A 1 93 ? 15.120 12.261 2.574 1.00 93.12 93 GLU A CA 1
ATOM 759 C C . GLU A 1 93 ? 14.913 11.640 1.183 1.00 93.12 93 GLU A C 1
ATOM 761 O O . GLU A 1 93 ? 15.188 12.265 0.157 1.00 93.12 93 GLU A O 1
ATOM 766 N N . MET A 1 94 ? 14.372 10.421 1.141 1.00 94.31 94 MET A N 1
ATOM 767 C CA . MET A 1 94 ? 14.148 9.655 -0.082 1.00 94.31 94 MET A CA 1
ATOM 768 C C . MET A 1 94 ? 12.694 9.722 -0.576 1.00 94.31 94 MET A C 1
ATOM 770 O O . MET A 1 94 ? 12.379 9.179 -1.633 1.00 94.31 94 MET A O 1
ATOM 774 N N . ILE A 1 95 ? 11.789 10.405 0.138 1.00 91.88 95 ILE A N 1
ATOM 775 C CA . ILE A 1 95 ? 10.352 10.442 -0.200 1.00 91.88 95 ILE A CA 1
ATOM 776 C C . ILE A 1 95 ? 10.081 11.065 -1.574 1.00 91.88 95 ILE A C 1
ATOM 778 O O . ILE A 1 95 ? 9.236 10.561 -2.310 1.00 91.88 95 ILE A O 1
ATOM 782 N N . GLN A 1 96 ? 10.802 12.125 -1.938 1.00 92.31 96 GLN A N 1
ATOM 783 C CA . GLN A 1 96 ? 10.609 12.823 -3.217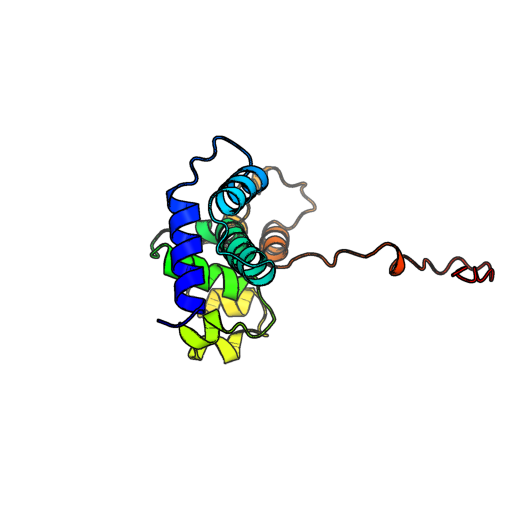 1.00 92.31 96 GLN A CA 1
ATOM 784 C C . GLN A 1 96 ? 11.419 12.218 -4.372 1.00 92.31 96 GLN A C 1
ATOM 786 O O . GLN A 1 96 ? 11.410 12.744 -5.484 1.00 92.31 96 GLN A O 1
ATOM 791 N N . LYS A 1 97 ? 12.148 11.129 -4.113 1.00 94.06 97 LYS A N 1
ATOM 792 C CA . LYS A 1 97 ? 12.933 10.431 -5.129 1.00 94.06 97 LYS A CA 1
ATOM 793 C C . LYS A 1 97 ? 12.044 9.590 -6.033 1.00 94.06 97 LYS A C 1
ATOM 795 O O . LYS A 1 97 ? 10.908 9.249 -5.695 1.00 94.06 97 LYS A O 1
ATOM 800 N N . THR A 1 98 ? 12.579 9.250 -7.197 1.00 91.81 98 THR A N 1
ATOM 801 C CA . THR A 1 98 ? 11.888 8.406 -8.170 1.00 91.81 98 THR A CA 1
ATOM 802 C C . THR A 1 98 ? 11.632 7.004 -7.599 1.00 91.81 98 THR A C 1
ATOM 804 O O . THR A 1 98 ? 12.380 6.542 -6.731 1.00 91.81 98 THR A O 1
ATOM 807 N N . PRO A 1 99 ? 10.615 6.273 -8.092 1.00 90.88 99 PRO A N 1
ATOM 808 C CA . PRO A 1 99 ? 10.366 4.901 -7.653 1.00 90.88 99 PRO A CA 1
ATOM 809 C C . PRO A 1 99 ? 11.592 3.988 -7.791 1.00 90.88 99 PRO A C 1
ATOM 811 O O . PRO A 1 99 ? 11.860 3.194 -6.895 1.00 90.88 99 PRO A O 1
ATOM 814 N N . ALA A 1 100 ? 12.382 4.148 -8.858 1.00 90.31 100 ALA A N 1
ATOM 815 C CA . ALA A 1 100 ? 13.612 3.385 -9.066 1.00 90.31 100 ALA A CA 1
ATOM 816 C C . ALA A 1 100 ? 14.658 3.646 -7.966 1.00 90.31 100 ALA A C 1
ATOM 818 O O . ALA A 1 100 ? 15.216 2.706 -7.402 1.00 90.31 100 ALA A O 1
ATOM 819 N N . GLU A 1 101 ? 14.888 4.911 -7.600 1.00 93.94 101 GLU A N 1
ATOM 820 C CA . GLU A 1 101 ? 15.796 5.270 -6.502 1.00 93.94 101 GLU A CA 1
ATOM 821 C C . GLU A 1 101 ? 15.314 4.708 -5.158 1.00 93.94 101 GLU A C 1
ATOM 823 O O . GLU A 1 101 ? 16.121 4.202 -4.379 1.00 93.94 101 GLU A O 1
ATOM 828 N N . LYS A 1 102 ? 14.001 4.743 -4.897 1.00 94.88 102 LYS A N 1
ATOM 829 C CA . LYS A 1 102 ? 13.413 4.171 -3.677 1.00 94.88 102 LYS A CA 1
ATOM 830 C C . LYS A 1 102 ? 13.559 2.651 -3.612 1.00 94.88 102 LYS A C 1
ATOM 832 O O . LYS A 1 102 ? 13.863 2.116 -2.549 1.00 94.88 102 LYS A O 1
ATOM 837 N N . LEU A 1 103 ? 13.360 1.951 -4.729 1.00 92.88 103 LEU A N 1
ATOM 838 C CA . LEU A 1 103 ? 13.534 0.496 -4.811 1.00 92.88 103 LEU A CA 1
ATOM 839 C C . LEU A 1 103 ? 14.990 0.090 -4.561 1.00 92.88 103 LEU A C 1
ATOM 841 O O . LEU A 1 103 ? 15.241 -0.843 -3.797 1.00 92.88 103 LEU A O 1
ATOM 845 N N . ASN A 1 104 ? 15.936 0.839 -5.133 1.00 93.56 104 ASN A N 1
ATOM 846 C CA . ASN A 1 104 ? 17.363 0.650 -4.877 1.00 93.56 104 ASN A CA 1
ATOM 847 C C . ASN A 1 104 ? 17.704 0.900 -3.402 1.00 93.56 104 ASN A C 1
ATOM 849 O O . ASN A 1 104 ? 18.399 0.096 -2.787 1.00 93.56 104 ASN A O 1
ATOM 853 N N . PHE A 1 105 ? 17.170 1.972 -2.813 1.00 95.12 105 PHE A N 1
ATOM 854 C CA . PHE A 1 105 ? 17.355 2.293 -1.397 1.00 95.12 105 PHE A CA 1
ATOM 855 C C . PHE A 1 105 ? 16.843 1.181 -0.468 1.00 95.12 105 PHE A C 1
ATOM 857 O O . PHE A 1 105 ? 17.525 0.798 0.479 1.00 95.12 105 PHE A O 1
ATOM 864 N N . LEU A 1 106 ? 15.686 0.592 -0.780 1.00 94.44 106 LEU A N 1
ATOM 865 C CA . LEU A 1 106 ? 15.126 -0.538 -0.034 1.00 94.44 106 LEU A CA 1
ATOM 866 C C . LEU A 1 106 ? 15.843 -1.876 -0.285 1.00 94.44 106 LEU A C 1
ATOM 868 O O . LEU A 1 106 ? 15.455 -2.877 0.325 1.00 94.44 106 LEU A O 1
ATOM 872 N N . SER A 1 107 ? 16.863 -1.898 -1.155 1.00 91.38 107 SER A N 1
ATOM 873 C CA . SER A 1 107 ? 17.616 -3.093 -1.560 1.00 91.38 107 SER A CA 1
ATOM 874 C C . SER A 1 107 ? 16.707 -4.226 -2.053 1.00 91.38 107 SER A C 1
ATOM 876 O O . SER A 1 107 ? 16.886 -5.392 -1.694 1.00 91.38 107 SER A O 1
ATOM 878 N N . VAL A 1 108 ? 15.689 -3.885 -2.853 1.00 89.12 108 VAL A N 1
ATOM 879 C CA . VAL A 1 108 ? 14.733 -4.866 -3.385 1.00 89.12 108 VAL A CA 1
ATOM 880 C C . VAL A 1 108 ? 15.441 -5.817 -4.346 1.00 89.12 108 VAL A C 1
ATOM 882 O O . VAL A 1 108 ? 16.012 -5.399 -5.347 1.00 89.12 108 VAL A O 1
ATOM 885 N N . THR A 1 109 ? 15.383 -7.116 -4.052 1.00 86.12 109 THR A N 1
ATOM 886 C CA . THR A 1 109 ? 16.006 -8.166 -4.876 1.00 86.12 109 THR A CA 1
ATOM 887 C C . THR A 1 109 ? 15.090 -8.677 -5.986 1.00 86.12 109 THR A C 1
ATOM 889 O O . THR A 1 109 ? 15.554 -9.276 -6.955 1.00 86.12 109 THR A O 1
ATOM 892 N N . LYS A 1 110 ? 13.775 -8.478 -5.845 1.00 88.00 110 LYS A N 1
ATOM 893 C CA . LYS A 1 110 ? 12.774 -8.873 -6.838 1.00 88.00 110 LYS A CA 1
ATOM 894 C C . LYS A 1 110 ? 12.701 -7.852 -7.969 1.00 88.00 110 LYS A C 1
ATOM 896 O O . LYS A 1 110 ? 12.829 -6.653 -7.749 1.00 88.00 110 LYS A O 1
ATOM 901 N N . SER A 1 111 ? 12.426 -8.340 -9.178 1.00 88.88 111 SER A N 1
ATOM 902 C CA . SER A 1 111 ? 12.085 -7.462 -10.297 1.00 88.88 111 SER A CA 1
ATOM 903 C C . SER A 1 111 ? 10.806 -6.688 -9.979 1.00 88.88 111 SER A C 1
ATOM 905 O O . SER A 1 111 ? 9.856 -7.253 -9.431 1.00 88.88 111 SER A O 1
ATOM 907 N N . ILE A 1 112 ? 10.768 -5.410 -10.362 1.00 89.56 112 ILE A N 1
ATOM 908 C CA . ILE A 1 112 ? 9.589 -4.556 -10.198 1.00 89.56 112 ILE A CA 1
ATOM 909 C C . ILE A 1 112 ? 8.351 -5.132 -10.893 1.00 89.56 112 ILE A C 1
ATOM 911 O O . ILE A 1 112 ? 7.237 -4.987 -10.395 1.00 89.56 112 ILE A O 1
ATOM 915 N N . SER A 1 113 ? 8.552 -5.881 -11.979 1.00 88.38 113 SER A N 1
ATOM 916 C CA . SER A 1 113 ? 7.502 -6.592 -12.706 1.00 88.38 113 SER A CA 1
ATOM 917 C C . SER A 1 113 ? 6.727 -7.582 -11.830 1.00 88.38 113 SER A C 1
ATOM 919 O O . SER A 1 113 ? 5.603 -7.932 -12.164 1.00 88.38 113 SER A O 1
ATOM 921 N N . ALA A 1 114 ? 7.258 -7.984 -10.667 1.00 90.56 114 ALA A N 1
ATOM 922 C CA . ALA A 1 114 ? 6.521 -8.789 -9.693 1.00 90.56 114 ALA A CA 1
ATOM 923 C C . ALA A 1 114 ? 5.271 -8.081 -9.129 1.00 90.56 114 ALA A C 1
ATOM 925 O O . ALA A 1 114 ? 4.373 -8.760 -8.634 1.00 90.56 114 ALA A O 1
ATOM 926 N N . ILE A 1 115 ? 5.183 -6.745 -9.220 1.00 92.56 115 ILE A N 1
ATOM 927 C CA . ILE A 1 115 ? 3.967 -5.982 -8.886 1.00 92.56 115 ILE A CA 1
ATOM 928 C C . ILE A 1 115 ? 2.791 -6.386 -9.791 1.00 92.56 115 ILE A C 1
ATOM 930 O O . ILE A 1 115 ? 1.646 -6.410 -9.339 1.00 92.56 115 ILE A O 1
ATOM 934 N N . PHE A 1 116 ? 3.060 -6.718 -11.056 1.00 90.38 116 PHE A N 1
ATOM 935 C CA . PHE A 1 116 ? 2.046 -7.086 -12.038 1.00 90.38 116 PHE A CA 1
ATOM 936 C C . PHE A 1 116 ? 2.357 -8.467 -12.640 1.00 90.38 116 PHE A C 1
ATOM 938 O O . PHE A 1 116 ? 3.113 -8.564 -13.600 1.00 90.38 116 PHE A O 1
ATOM 945 N N . PRO A 1 117 ? 1.770 -9.560 -12.122 1.00 87.12 117 PRO A N 1
ATOM 946 C CA . PRO A 1 117 ? 2.162 -10.921 -12.502 1.00 87.12 117 PRO A CA 1
ATOM 947 C C . PRO A 1 117 ? 1.784 -11.326 -13.937 1.00 87.12 117 PRO A C 1
ATOM 949 O O . PRO A 1 117 ? 2.281 -12.335 -14.426 1.00 87.12 117 PRO A O 1
ATOM 952 N N . PHE A 1 118 ? 0.923 -10.566 -14.620 1.00 89.38 118 PHE A N 1
ATOM 953 C CA . PHE A 1 118 ? 0.429 -10.888 -15.965 1.00 89.38 118 PHE A CA 1
ATOM 954 C C . PHE A 1 118 ? 1.208 -10.170 -17.073 1.00 89.38 118 PHE A C 1
ATOM 956 O O . PHE A 1 118 ? 0.637 -9.816 -18.101 1.00 89.38 118 PHE A O 1
ATOM 963 N N . THR A 1 119 ? 2.510 -9.937 -16.882 1.00 87.56 119 THR A N 1
ATOM 964 C CA . THR A 1 119 ? 3.353 -9.269 -17.889 1.00 87.56 119 THR A CA 1
ATOM 965 C C . THR A 1 119 ? 3.359 -9.983 -19.242 1.00 87.56 119 THR A C 1
ATOM 967 O O . THR A 1 119 ? 3.492 -9.324 -20.266 1.00 87.56 119 THR A O 1
ATOM 970 N N . SER A 1 120 ? 3.173 -11.309 -19.270 1.00 88.25 120 SER A N 1
ATOM 971 C CA . SER A 1 120 ? 3.069 -12.098 -20.508 1.00 88.25 120 SER A CA 1
ATOM 972 C C . SER A 1 120 ? 1.799 -11.828 -21.314 1.00 88.25 120 SER A C 1
ATOM 974 O O . SER A 1 120 ? 1.774 -12.102 -22.508 1.00 88.25 120 SER A O 1
ATOM 976 N N . GLU A 1 121 ? 0.758 -11.298 -20.671 1.00 91.25 121 GLU A N 1
ATOM 977 C CA . GLU A 1 121 ? -0.533 -10.989 -21.294 1.00 91.25 121 GLU A CA 1
ATOM 978 C C . GLU A 1 121 ? -0.606 -9.530 -21.776 1.00 91.25 121 GLU A C 1
ATOM 980 O O . GLU A 1 121 ? -1.630 -9.085 -22.300 1.00 91.25 121 GLU A O 1
ATOM 985 N N . CYS A 1 122 ? 0.465 -8.754 -21.582 1.00 88.00 122 CYS A N 1
ATOM 986 C CA . CYS A 1 122 ? 0.555 -7.393 -22.088 1.00 88.00 122 CYS A CA 1
ATOM 987 C C . CYS A 1 122 ? 0.659 -7.382 -23.621 1.00 88.00 122 CYS A C 1
ATOM 989 O O . CYS A 1 122 ? 1.301 -8.235 -24.232 1.00 88.00 122 CYS A O 1
ATOM 991 N N . SER A 1 123 ? 0.052 -6.366 -24.245 1.00 91.56 123 SER A N 1
ATOM 992 C CA . SER A 1 123 ? 0.261 -6.086 -25.671 1.00 91.56 123 SER A CA 1
ATOM 993 C C . SER A 1 123 ? 1.758 -5.880 -25.957 1.00 91.56 123 SER A C 1
ATOM 995 O O . SER A 1 123 ? 2.433 -5.300 -25.103 1.00 91.56 123 SER A O 1
ATOM 997 N N . PRO A 1 124 ? 2.275 -6.254 -27.145 1.00 89.12 124 PRO A N 1
ATOM 998 C CA . PRO A 1 124 ? 3.688 -6.071 -27.496 1.00 89.12 124 PRO A CA 1
ATOM 999 C C . PRO A 1 124 ? 4.204 -4.631 -27.358 1.00 89.12 124 PRO A C 1
ATOM 1001 O O . PRO A 1 124 ? 5.396 -4.428 -27.151 1.00 89.12 124 PRO A O 1
ATOM 1004 N N . ASP A 1 125 ? 3.313 -3.641 -27.458 1.00 91.62 125 ASP A N 1
ATOM 1005 C CA . ASP A 1 125 ? 3.650 -2.215 -27.362 1.00 91.62 125 ASP A CA 1
ATOM 1006 C C . ASP A 1 125 ? 3.787 -1.704 -25.912 1.00 91.62 125 ASP A C 1
ATOM 1008 O O . ASP A 1 125 ? 4.173 -0.555 -25.696 1.00 91.62 125 ASP A O 1
ATOM 1012 N N . ILE A 1 126 ? 3.430 -2.515 -24.909 1.00 90.94 126 ILE A N 1
ATOM 1013 C CA . ILE A 1 126 ? 3.484 -2.127 -23.495 1.00 90.94 126 ILE A CA 1
ATOM 1014 C C . ILE A 1 126 ? 4.832 -2.539 -22.910 1.00 90.94 126 ILE A C 1
ATOM 1016 O O . ILE A 1 126 ? 5.150 -3.723 -22.859 1.00 90.94 126 ILE A O 1
ATOM 1020 N N . ASP A 1 127 ? 5.579 -1.566 -22.385 1.00 90.81 127 ASP A N 1
ATOM 1021 C CA . ASP A 1 127 ? 6.734 -1.820 -21.521 1.00 90.81 127 ASP A CA 1
ATOM 1022 C C . ASP A 1 127 ? 6.253 -2.336 -20.147 1.00 90.81 127 ASP A C 1
ATOM 1024 O O . ASP A 1 127 ? 5.627 -1.576 -19.392 1.00 90.81 127 ASP A O 1
ATOM 1028 N N . PRO A 1 128 ? 6.526 -3.608 -19.790 1.00 89.69 128 PRO A N 1
ATOM 1029 C CA . PRO A 1 128 ? 6.049 -4.190 -18.541 1.00 89.69 128 PRO A CA 1
ATOM 1030 C C . PRO A 1 128 ? 6.630 -3.519 -17.294 1.00 89.69 128 PRO A C 1
ATOM 1032 O O . PRO A 1 128 ? 5.939 -3.439 -16.276 1.00 89.69 128 PRO A O 1
ATOM 1035 N N . GLU A 1 129 ? 7.871 -3.026 -17.350 1.00 89.69 129 GLU A N 1
ATOM 1036 C CA . GLU A 1 129 ? 8.506 -2.381 -16.198 1.00 89.69 129 GLU A CA 1
ATOM 1037 C C . GLU A 1 129 ? 7.900 -1.003 -15.960 1.00 89.69 129 GLU A C 1
ATOM 1039 O O . GLU A 1 129 ? 7.480 -0.705 -14.840 1.00 89.69 129 GLU A O 1
ATOM 1044 N N . ALA A 1 130 ? 7.762 -0.191 -17.012 1.00 89.62 130 ALA A N 1
ATOM 1045 C CA . ALA A 1 130 ? 7.077 1.097 -16.918 1.00 89.62 130 ALA A CA 1
ATOM 1046 C C . ALA A 1 130 ? 5.624 0.929 -16.441 1.00 89.62 130 ALA A C 1
ATOM 1048 O O . ALA A 1 130 ? 5.143 1.699 -15.600 1.00 89.62 130 ALA A O 1
ATOM 1049 N N . PHE A 1 131 ? 4.934 -0.113 -16.917 1.00 91.19 131 PHE A N 1
ATOM 1050 C CA . PHE A 1 131 ? 3.589 -0.438 -16.457 1.00 91.19 131 PHE A CA 1
ATOM 1051 C C . PHE A 1 131 ? 3.571 -0.833 -14.973 1.00 91.19 131 PHE A C 1
ATOM 1053 O O . PHE A 1 131 ? 2.734 -0.331 -14.218 1.00 91.19 131 PHE A O 1
ATOM 1060 N N . ALA A 1 132 ? 4.518 -1.649 -14.509 1.00 92.00 132 ALA A N 1
ATOM 1061 C CA . ALA A 1 132 ? 4.649 -1.996 -13.094 1.00 92.00 132 ALA A CA 1
ATOM 1062 C C . ALA A 1 132 ? 4.948 -0.765 -12.216 1.00 92.00 132 ALA A C 1
ATOM 1064 O O . ALA A 1 132 ? 4.286 -0.582 -11.194 1.00 92.00 132 ALA A O 1
ATOM 1065 N N . VAL A 1 133 ? 5.857 0.130 -12.637 1.00 91.44 133 VAL A N 1
ATOM 1066 C CA . VAL A 1 133 ? 6.128 1.408 -11.943 1.00 91.44 133 VAL A CA 1
ATOM 1067 C C . VAL A 1 133 ? 4.844 2.225 -11.787 1.00 91.44 133 VAL A C 1
ATOM 1069 O O . VAL A 1 133 ? 4.602 2.782 -10.716 1.00 91.44 133 VAL A O 1
ATOM 1072 N N . SER A 1 134 ? 4.003 2.279 -12.826 1.00 91.00 134 SER A N 1
ATOM 1073 C CA . SER A 1 134 ? 2.767 3.075 -12.819 1.00 91.00 134 SER A CA 1
ATOM 1074 C C . SER A 1 134 ? 1.778 2.662 -11.723 1.00 91.00 134 SER A C 1
ATOM 1076 O O . SER A 1 134 ? 0.979 3.479 -11.283 1.00 91.00 134 SER A O 1
ATOM 1078 N N . HIS A 1 135 ? 1.859 1.428 -11.213 1.00 90.50 135 HIS A N 1
ATOM 1079 C CA . HIS A 1 135 ? 1.009 0.977 -10.108 1.00 90.50 135 HIS A CA 1
ATOM 1080 C C . HIS A 1 135 ? 1.369 1.642 -8.775 1.00 90.50 135 HIS A C 1
ATOM 1082 O O . HIS A 1 135 ? 0.528 1.671 -7.871 1.00 90.50 135 HIS A O 1
ATOM 1088 N N . LEU A 1 136 ? 2.596 2.159 -8.639 1.00 91.44 136 LEU A N 1
ATOM 1089 C CA . LEU A 1 136 ? 3.072 2.847 -7.438 1.00 91.44 136 LEU A CA 1
ATOM 1090 C C . LEU A 1 136 ? 2.546 4.283 -7.344 1.00 91.44 136 LEU A C 1
ATOM 1092 O O . LEU A 1 136 ? 2.520 4.841 -6.252 1.00 91.44 136 LEU A O 1
ATOM 1096 N N . SER A 1 137 ? 2.087 4.881 -8.444 1.00 84.69 137 SER A N 1
ATOM 1097 C CA . SER A 1 137 ? 1.447 6.194 -8.428 1.00 84.69 137 SER A CA 1
ATOM 1098 C C . SER A 1 137 ? -0.068 6.058 -8.558 1.00 84.69 137 SER A C 1
ATOM 1100 O O . SER A 1 137 ? -0.600 5.263 -9.332 1.00 84.69 137 SER A O 1
ATOM 1102 N N . GLN A 1 138 ? -0.806 6.840 -7.772 1.00 72.56 138 GLN A N 1
ATOM 1103 C CA . GLN A 1 138 ? -2.232 6.994 -8.021 1.00 72.56 138 GLN A CA 1
ATOM 1104 C C . GLN A 1 138 ? -2.399 7.939 -9.222 1.00 72.56 138 GLN A C 1
ATOM 1106 O O . GLN A 1 138 ? -1.855 9.040 -9.175 1.00 72.56 138 GLN A O 1
ATOM 1111 N N . PRO A 1 139 ? -3.134 7.555 -10.280 1.00 71.75 139 PRO A N 1
ATOM 1112 C CA . PRO A 1 139 ? -3.424 8.477 -11.367 1.00 71.75 139 PRO A CA 1
ATOM 1113 C C . PRO A 1 139 ? -4.271 9.636 -10.842 1.00 71.75 139 PRO A C 1
ATOM 1115 O O . PRO A 1 139 ? -5.182 9.426 -10.029 1.00 71.75 139 PRO A O 1
ATOM 1118 N N . ASP A 1 140 ? -3.988 10.844 -11.324 1.00 65.31 140 ASP A N 1
ATOM 1119 C CA . ASP A 1 140 ? -4.798 12.013 -11.012 1.00 65.31 140 ASP A CA 1
ATOM 1120 C C . ASP A 1 140 ? -6.233 11.748 -11.466 1.00 65.31 140 ASP A C 1
ATOM 1122 O O . ASP A 1 140 ? -6.533 11.592 -12.653 1.00 65.31 140 ASP A O 1
ATOM 1126 N N . LEU A 1 141 ? -7.138 11.651 -10.491 1.00 58.28 141 LEU A N 1
ATOM 1127 C CA . LEU A 1 141 ? -8.565 11.625 -10.758 1.00 58.28 141 LEU A CA 1
ATOM 1128 C C . LEU A 1 141 ? -8.927 13.018 -11.258 1.00 58.28 141 LEU A C 1
ATOM 1130 O O . LEU A 1 141 ? -9.210 13.902 -10.452 1.00 58.28 141 LEU A O 1
ATOM 1134 N N . LEU A 1 142 ? -8.900 13.207 -12.579 1.00 46.25 142 LEU A N 1
ATOM 1135 C CA . LEU A 1 142 ? -9.454 14.397 -13.206 1.00 46.25 142 LEU A CA 1
ATOM 1136 C C . LEU A 1 142 ? -10.905 14.507 -12.742 1.00 46.25 142 LEU A C 1
ATOM 1138 O O . LEU A 1 142 ? -11.770 13.700 -13.099 1.00 46.25 142 LEU A O 1
ATOM 1142 N N . SER A 1 143 ? -11.168 15.490 -11.894 1.00 40.56 143 SER A N 1
ATOM 1143 C CA . SER A 1 143 ? -12.532 15.877 -11.594 1.00 40.56 143 SER A CA 1
ATOM 1144 C C . SER A 1 143 ? -13.131 16.439 -12.887 1.00 40.56 143 SER A C 1
ATOM 1146 O O . SER A 1 143 ? -12.416 16.991 -13.718 1.00 40.56 143 SER A O 1
ATOM 1148 N N . ALA A 1 144 ? -14.439 16.315 -13.115 1.00 50.91 144 ALA A N 1
ATOM 1149 C CA . ALA A 1 144 ? -15.057 16.830 -14.346 1.00 50.91 1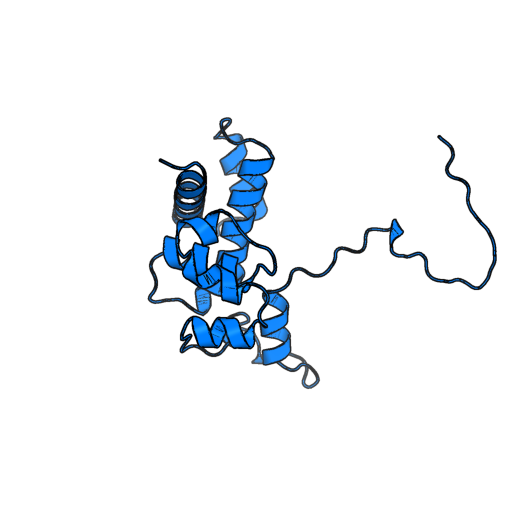44 ALA A CA 1
ATOM 1150 C C . ALA A 1 144 ? -14.821 18.347 -14.572 1.00 50.91 144 ALA A C 1
ATOM 1152 O O . ALA A 1 144 ? -15.014 18.835 -15.682 1.00 50.91 144 ALA A O 1
ATOM 1153 N N . SER A 1 145 ? -14.375 19.090 -13.549 1.00 51.72 145 SER A N 1
ATOM 1154 C CA . SER A 1 145 ? -13.894 20.474 -13.663 1.00 51.72 145 SER A CA 1
ATOM 1155 C C . SER A 1 145 ? -12.548 20.630 -14.377 1.00 51.72 145 SER A C 1
ATOM 1157 O O . SER A 1 145 ? -12.286 21.705 -14.908 1.00 51.72 145 SER A O 1
ATOM 1159 N N . ASP A 1 146 ? -11.726 19.585 -14.428 1.00 46.41 146 ASP A N 1
ATOM 1160 C CA . ASP A 1 146 ? -10.403 19.598 -15.064 1.00 46.41 146 ASP A CA 1
ATOM 1161 C C . ASP A 1 146 ? -10.496 19.326 -16.577 1.00 46.41 146 ASP A C 1
ATOM 1163 O O . ASP A 1 146 ? -9.584 19.638 -17.340 1.00 46.41 146 ASP A O 1
ATOM 1167 N N . LEU A 1 147 ? -11.654 18.841 -17.043 1.00 47.03 147 LEU A N 1
ATOM 1168 C CA . LEU A 1 147 ? -12.024 18.742 -18.457 1.00 47.03 147 LEU A CA 1
ATOM 1169 C C . LEU A 1 147 ? -12.591 20.072 -18.984 1.00 47.03 147 LEU A C 1
ATOM 1171 O O . LEU A 1 147 ? -13.612 20.101 -19.671 1.00 47.03 147 LEU A O 1
ATOM 1175 N N . VAL A 1 148 ? -11.903 21.193 -18.747 1.00 47.38 148 VAL A N 1
ATOM 1176 C CA . VAL A 1 148 ? -12.023 22.330 -19.673 1.00 47.38 148 VAL A CA 1
ATOM 1177 C C . VAL A 1 148 ? -11.179 21.985 -20.893 1.00 47.38 148 VAL A C 1
ATOM 1179 O O . VAL A 1 148 ? -10.070 22.481 -21.093 1.00 47.38 148 VAL A O 1
ATOM 1182 N N . LEU A 1 149 ? -11.719 21.099 -21.732 1.00 41.50 149 LEU A N 1
ATOM 1183 C CA . LEU A 1 149 ? -11.309 21.041 -23.123 1.00 41.50 149 LEU A CA 1
ATOM 1184 C C . LEU A 1 149 ? -11.440 22.470 -23.651 1.00 41.50 149 LEU A C 1
ATOM 1186 O O . LEU A 1 149 ? -12.527 23.050 -23.626 1.00 41.50 149 LEU A O 1
ATOM 1190 N N . LYS A 1 150 ? -10.321 23.049 -24.095 1.00 39.09 150 LYS A N 1
ATOM 1191 C CA . LYS A 1 150 ? -10.298 24.264 -24.912 1.00 39.09 150 LYS A CA 1
ATOM 1192 C C . LYS A 1 150 ? -11.045 23.968 -26.215 1.00 39.09 150 LYS A C 1
ATOM 1194 O O . LYS A 1 150 ? -10.439 23.785 -27.263 1.00 39.09 150 LYS A O 1
ATOM 1199 N N . THR A 1 151 ? -12.370 23.903 -26.167 1.00 37.91 151 THR A N 1
ATOM 1200 C CA . THR A 1 151 ? -13.191 24.049 -27.358 1.00 37.91 151 THR A CA 1
ATOM 1201 C C . THR A 1 151 ? -13.119 25.518 -27.731 1.00 37.91 151 THR A C 1
ATOM 1203 O O . THR A 1 151 ? -13.466 26.389 -26.931 1.00 37.91 151 THR A O 1
ATOM 1206 N N . SER A 1 152 ? -12.652 25.792 -28.942 1.00 41.72 152 SER A N 1
ATOM 1207 C CA . SER A 1 152 ? -12.481 27.104 -29.573 1.00 41.72 152 SER A CA 1
ATOM 1208 C C . SER A 1 152 ? -13.791 27.874 -29.814 1.00 41.72 152 SER A C 1
ATOM 1210 O O . SER A 1 152 ? -13.861 28.740 -30.680 1.00 41.72 152 SER A O 1
ATOM 1212 N N . SER A 1 153 ? -14.840 27.614 -29.036 1.00 49.06 153 SER A N 1
ATOM 1213 C CA . SER A 1 153 ? -16.098 28.351 -29.080 1.00 49.06 153 SER A CA 1
ATOM 1214 C C . SER A 1 153 ? -16.338 29.020 -27.731 1.00 49.06 153 SER A C 1
ATOM 1216 O O . SER A 1 153 ? -16.743 28.371 -26.766 1.00 49.06 153 SER A O 1
ATOM 1218 N N . GLY A 1 154 ? -16.070 30.326 -27.667 1.00 43.97 154 GLY A N 1
ATOM 1219 C CA . GLY A 1 154 ? -16.229 31.164 -26.480 1.00 43.97 154 GLY A CA 1
ATOM 1220 C C . GLY A 1 154 ? -17.672 31.254 -25.988 1.00 43.97 154 GLY A C 1
ATOM 1221 O O . GLY A 1 154 ? -18.371 32.228 -26.257 1.00 43.97 154 GLY A O 1
ATOM 1222 N N . ARG A 1 155 ? -18.121 30.258 -25.222 1.00 41.47 155 ARG A N 1
ATOM 1223 C CA . ARG A 1 155 ? -19.363 30.336 -24.452 1.00 41.47 155 ARG A CA 1
ATOM 1224 C C . ARG A 1 155 ? -19.097 29.959 -22.999 1.00 41.47 155 ARG A C 1
ATOM 1226 O O . ARG A 1 155 ? -18.969 28.794 -22.644 1.00 41.47 155 ARG A O 1
ATOM 1233 N N . SER A 1 156 ? -18.989 31.002 -22.179 1.00 31.53 156 SER A N 1
ATOM 1234 C CA . SER A 1 156 ? -18.911 30.930 -20.722 1.00 31.53 156 SER A CA 1
ATOM 1235 C C . SER A 1 156 ? -20.278 30.549 -20.155 1.00 31.53 156 SER A C 1
ATOM 1237 O O . SER A 1 156 ? -21.268 31.237 -20.410 1.00 31.53 156 SER A O 1
ATOM 1239 N N . TRP A 1 157 ? -20.339 29.464 -19.385 1.00 39.16 157 TRP A N 1
ATOM 1240 C CA . TRP A 1 157 ? -21.515 29.116 -18.593 1.00 39.16 157 TRP A CA 1
ATOM 1241 C C . TRP A 1 157 ? -21.310 29.623 -17.164 1.00 39.16 157 TRP A C 1
ATOM 1243 O O . TRP A 1 157 ? -20.471 29.111 -16.425 1.00 39.16 157 TRP A O 1
ATOM 1253 N N . LYS A 1 158 ? -22.078 30.647 -16.767 1.00 36.50 158 LYS A N 1
ATOM 1254 C CA . LYS A 1 158 ? -22.164 31.087 -15.368 1.00 36.50 158 LYS A CA 1
ATOM 1255 C C . LYS A 1 158 ? -22.900 30.029 -14.545 1.00 36.50 158 LYS A C 1
ATOM 1257 O O . LYS A 1 158 ? -24.021 29.646 -14.877 1.00 36.50 158 LYS A O 1
ATOM 1262 N N . LYS A 1 159 ? -22.266 29.607 -13.452 1.00 36.41 159 LYS A N 1
ATOM 1263 C CA . LYS A 1 159 ? -22.856 28.796 -12.383 1.00 36.41 159 LYS A CA 1
ATOM 1264 C C . LYS A 1 159 ? -24.036 29.579 -11.785 1.00 36.41 159 LYS A C 1
ATOM 1266 O O . LYS A 1 159 ? -23.853 30.731 -11.400 1.00 36.41 159 LYS A O 1
ATOM 1271 N N . ARG A 1 160 ? -25.238 28.996 -11.770 1.00 37.94 160 ARG A N 1
ATOM 1272 C CA . ARG A 1 160 ? -26.338 29.486 -10.927 1.00 37.94 160 ARG A CA 1
ATOM 1273 C C . ARG A 1 160 ? -26.134 28.901 -9.532 1.00 37.94 160 ARG A C 1
ATOM 1275 O O . ARG A 1 160 ? -25.915 27.694 -9.426 1.00 37.94 160 ARG A O 1
ATOM 1282 N N . GLU A 1 161 ? -26.115 29.783 -8.538 1.00 49.47 161 GLU A N 1
ATOM 1283 C CA . GLU A 1 161 ? -26.253 29.453 -7.114 1.00 49.47 161 GLU A CA 1
ATOM 1284 C C . GLU A 1 161 ? -27.671 28.963 -6.808 1.00 49.47 161 GLU A C 1
ATOM 1286 O O . GLU A 1 161 ? -28.610 29.411 -7.514 1.00 49.47 161 GLU A O 1
#

=== Feature glossary ===
A reading guide for the features in this record.

Start from the sequence.

  · Sequence gives the chain of amino acids in standard one-letter code (A=alanine, C=cysteine, …, Y=tyrosine), read N→C. It is the only feature that is directly encoded by the gene; all structural features are derived from the folded form of this sequence.

Fold it, and you get atomic coordinates and the backbone conformation that goes with them.

  · Structure coordinates are given as an mmCIF _atom_site loop: one row per atom with element, residue name, chain id, sequence number, and x/y/z position in Å. Only the four main-chain atoms per residue are included here; side chains are omitted to keep the record compact.

  · Backbone dihedral angles. Every residue except chain termini has a φ (preceding-C → N → Cα → C) and a ψ (N → Cα → C → next-N). They are reported in degrees following the IUPAC sign convention. Secondary structure is essentially a statement about which (φ, ψ) basin each residue occupies.

  · Eight-state secondary structu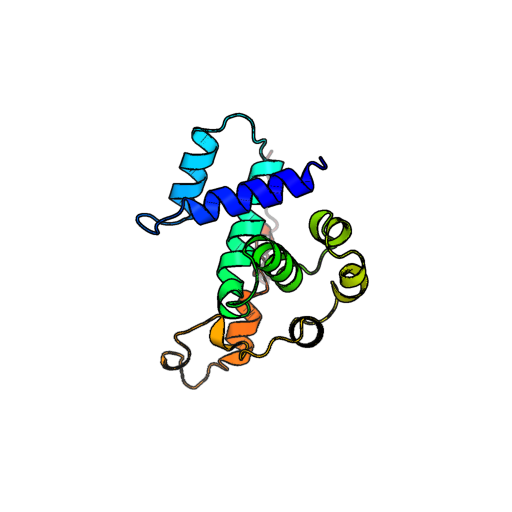re (DSSP): H is the canonical α-helix, G the tighter 3₁₀-helix, I the wider π-helix; E/B are β-structure, T and S are turns and bends, and '-' is everything else. DSSP derives these from the pattern of main-chain N–H···O=C hydrogen bonds, not from the sequence.

  · SS3 is a coarse helix/strand/coil call (letters a/b/c) made by the P-SEA algorithm from inter-Cα distances and dihedrals. It is less detailed than DSSP but needs only Cα positions.

Summarize the fold with a handful of shape descriptors and a per-residue structural alphabet.

  · Radius of gyration (Rg) is the root-mean-square distance of Cα atoms from their centroid — a single number for overall size and compactness. A globular domain of N residues has Rg ≈ 2.2·N^0.38 Å; an extended or disordered chain has a much larger Rg. The Cα contact count is the number of residue pairs whose Cα atoms are within 8 Å and are more than four positions apart in sequence — a standard proxy for tertiary packing density. The bounding box is the smallest axis-aligned box enclosing all Cα atoms.

  · 3Di is Foldseek's structural alphabet. Each residue is assigned one of twenty discrete states based on how its Cα sits relative to its spatial (not sequential) neighbors. Aligning 3Di strings finds structural homologs roughly as well as full 3D superposition, but orders of magnitude faster.

  · Solvent-accessible surface area (SASA) is the area in Å² traced out by the centre of a 1.4 Å probe sphere (a water molecule) rolled over the protein's van der Waals surface (Shrake–Rupley / Lee–Richards construction). Buried residues have near-zero SASA; fully exposed residues can exceed 200 Å². The total SASA scales roughly with the number of surface residues.

Ask how reliable the model is.

  · For AlphaFold models, the B-factor field carries pLDDT — the model's own estimate of local accuracy on a 0–100 scale. Regions with pLDDT<50 should be treated as essentially unmodeled; they often correspond to intrinsically disordered segments.

  · For experimental (PDB) structures, the B-factor (temperature factor) quantifies the positional spread of each atom in the crystal — a combination of thermal vibration and static disorder — in units of Å². High B-factors mark flexible loops or poorly resolved regions; low B-factors mark the rigid, well-ordered core.

  · Predicted Aligned Error (PAE) is an AlphaFold confidence matrix: entry (i, j) is the expected error in the position of residue j, in ångströms, when the prediction is superimposed on the true structure at residue i. Low PAE within a block of residues means that block is internally rigid and well-predicted; high PAE between two blocks means their relative placement is uncertain even if each block individually is confident.

Place it in context: what it resembles, what it is annotated as, and how it looks.

  · Structural nearest neighbors (via Foldseek easy-search vs the PDB). Reported per hit: target PDB id, E-value, and alignment TM-score. A TM-score above ~0.5 is the conventional threshold for 'same fold'.

  · Functional annotations link the protein to curated databases. InterPro entries identify conserved domains and families by matching the sequence against member-database signatures (Pf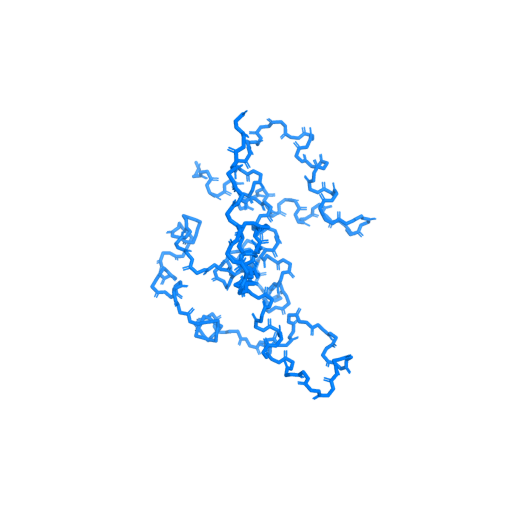am, PROSITE, CDD, …). Gene Ontology (GO) terms describe molecular function, biological process, and cellular component in a controlled vocabulary. CATH places the structure in a hierarchical fold classification (Class/Architecture/Topology/Homologous-superfamily). The organism is the source species.

  · The contact map is a binary N×N matrix image: pixel (i, j) is dark where Cα_i and Cα_j are within 8 Å and |i−j|>4. Because the |i−j|>4 filter removes local helical contacts, off-diagonal stripes parallel to the main diagonal indicate parallel β-sheets; stripes perpendicular to it indicate antiparallel β-sheets. The Ramachandran plot scatters every residue's (φ, ψ) pair against the sterically allowed regions. The PAE heatmap renders the predicted-aligned-error matrix.

  · Six rendered views show the 3D structure from the faces of a cube — i.e. along ±x, ±y, ±z. Rendering representation is drawn randomly per protein from cartoon (secondary-structure ribbons), sticks (backbone bonds), or molecular surface; coloring is either N→C rainbow (blue at the N-terminus through red at the C-terminus) or one color per chain.